Protein AF-A0A2V7TUC9-F1 (afdb_monomer)

Mean predicted aligned error: 7.49 Å

Nearest PDB structures (foldseek):
  4bxo-assembly1_A  TM=5.729E-01  e=1.330E+00  Homo sapiens
  6bzg-assembly1_B  TM=6.698E-01  e=8.909E+00  Saccharomyces cerevisiae
  8cp3-assembly1_A  TM=4.398E-01  e=5.174E+00  Methanococcus maripaludis S2
  6bzf-assembly2_D  TM=4.273E-01  e=3.684E+00  Saccharomyces cerevisiae

Foldseek 3Di:
DEKEFEPVPVVCQVVCCVPCVVVVPYHYYYDPCVPVCDDDDDQPDPVSVVVVVLVVVQVVCCVPVRMGDDDDPD

pLDDT: mean 79.48, std 12.55, range [48.03, 93.44]

Sequence (74 aa):
MLCIISAYRPDLVPRATRVFGAIANVQVIVDRRVGERRRPERAESEESRVRERRRYQADEQLRTQGFALVPRGA

Radius of gyration: 13.33 Å; Cα contacts (8 Å, |Δi|>4): 89; chains: 1; bounding box: 34×19×34 Å

Secondary structure (DSSP, 8-state):
-EEEEETT-TTHHHHHHHHHHTSTT-EEEEE--TT--PPPPPP-SHHHHHHHHHHHHHHHHHHHTSEEEE-S--

Solvent-accessible surface area (backbone atoms only — not comparable to full-atom values): 4348 Å² total; per-residue (Å²): 67,35,35,38,29,23,66,91,35,63,82,49,51,67,58,47,44,61,64,36,51,73,42,91,58,37,50,73,46,71,47,78,66,79,88,70,74,71,76,78,75,79,60,89,46,74,70,42,44,54,51,50,51,54,49,52,52,40,54,50,31,28,71,77,73,30,34,30,81,42,75,75,88,124

Structure (mmCIF, N/CA/C/O backbone):
data_AF-A0A2V7TUC9-F1
#
_entry.id   AF-A0A2V7TUC9-F1
#
loop_
_atom_site.group_PDB
_at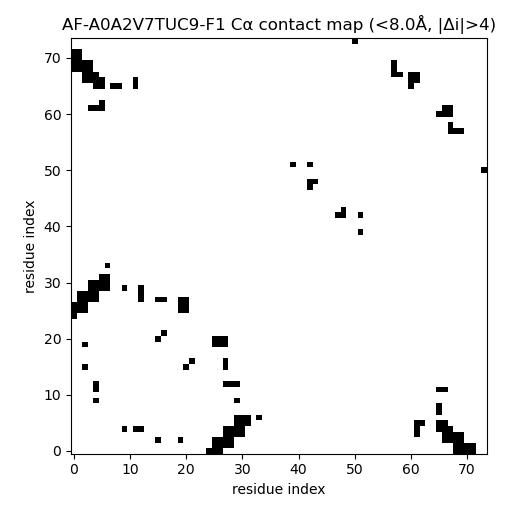om_site.id
_atom_site.type_symbol
_atom_site.label_atom_id
_atom_site.label_alt_id
_atom_site.label_comp_id
_atom_site.label_asym_id
_atom_site.label_entity_id
_atom_site.label_seq_id
_atom_site.pdbx_PDB_ins_code
_atom_site.Cartn_x
_atom_site.Cartn_y
_atom_site.Cartn_z
_atom_site.occupancy
_atom_site.B_iso_or_equiv
_atom_site.auth_seq_id
_atom_site.auth_comp_id
_atom_site.auth_asym_id
_atom_site.auth_atom_id
_atom_site.pdbx_PDB_model_num
ATOM 1 N N . MET A 1 1 ? -6.232 3.383 -8.192 1.00 86.88 1 MET A N 1
ATOM 2 C CA . MET A 1 1 ? -6.009 2.457 -7.057 1.00 86.88 1 MET A CA 1
ATOM 3 C C . MET A 1 1 ? -4.657 2.768 -6.419 1.00 86.88 1 MET A C 1
ATOM 5 O O . MET A 1 1 ? -3.824 3.394 -7.072 1.00 86.88 1 MET A O 1
ATOM 9 N N . LEU A 1 2 ? -4.456 2.417 -5.153 1.00 89.25 2 LEU A N 1
ATOM 10 C CA . LEU A 1 2 ? -3.221 2.654 -4.409 1.00 89.25 2 LEU A CA 1
ATOM 11 C C . LEU A 1 2 ? -2.740 1.335 -3.804 1.00 89.25 2 LEU A C 1
ATOM 13 O O . LEU A 1 2 ? -3.502 0.667 -3.113 1.00 89.25 2 LEU A O 1
ATOM 17 N N . CYS A 1 3 ? -1.494 0.969 -4.069 1.00 91.75 3 CYS A N 1
ATOM 18 C CA . CYS A 1 3 ? -0.803 -0.124 -3.408 1.00 91.75 3 CYS A CA 1
ATOM 19 C C . CYS A 1 3 ? 0.113 0.469 -2.340 1.00 91.75 3 CYS A C 1
ATOM 21 O O .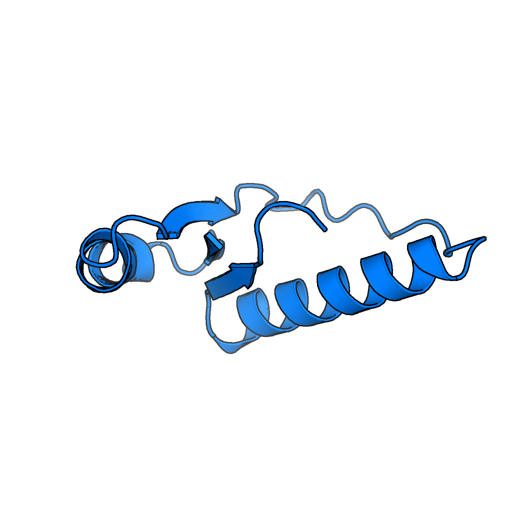 CYS A 1 3 ? 1.031 1.227 -2.651 1.00 91.75 3 CYS A O 1
ATOM 23 N N . ILE A 1 4 ? -0.175 0.165 -1.081 1.00 92.00 4 ILE A N 1
ATOM 24 C CA . ILE A 1 4 ? 0.593 0.623 0.070 1.00 92.00 4 ILE A CA 1
ATOM 25 C C . ILE A 1 4 ? 1.493 -0.529 0.503 1.00 92.00 4 ILE A C 1
ATOM 27 O O . ILE A 1 4 ? 0.993 -1.607 0.796 1.00 92.00 4 ILE A O 1
ATOM 31 N N . ILE A 1 5 ? 2.802 -0.311 0.557 1.00 93.44 5 ILE A N 1
ATOM 32 C CA . ILE A 1 5 ? 3.794 -1.284 1.020 1.00 93.44 5 ILE A CA 1
ATOM 33 C C . ILE A 1 5 ? 4.166 -0.972 2.464 1.00 93.44 5 ILE A C 1
ATOM 35 O O . ILE A 1 5 ? 4.435 0.176 2.802 1.00 93.44 5 ILE A O 1
ATOM 39 N N . SER A 1 6 ? 4.215 -1.985 3.320 1.00 90.62 6 SER A N 1
ATOM 40 C CA . SER A 1 6 ? 4.668 -1.847 4.702 1.00 90.62 6 SER A CA 1
ATOM 41 C C . SER A 1 6 ? 6.122 -1.372 4.755 1.00 90.62 6 SER A C 1
ATOM 43 O O . SER A 1 6 ? 6.989 -1.959 4.108 1.00 90.62 6 SER A O 1
ATOM 45 N N . ALA A 1 7 ? 6.427 -0.368 5.585 1.00 89.25 7 ALA A N 1
ATOM 46 C CA . ALA A 1 7 ? 7.814 0.041 5.841 1.00 89.25 7 ALA A CA 1
ATOM 47 C C . ALA A 1 7 ? 8.682 -1.074 6.449 1.00 89.25 7 ALA A C 1
ATOM 49 O O . ALA A 1 7 ? 9.902 -1.010 6.339 1.00 89.25 7 ALA A O 1
ATOM 50 N N . TYR A 1 8 ? 8.077 -2.105 7.050 1.00 87.25 8 TYR A N 1
ATOM 51 C CA . TYR A 1 8 ? 8.798 -3.277 7.560 1.00 87.25 8 TYR A 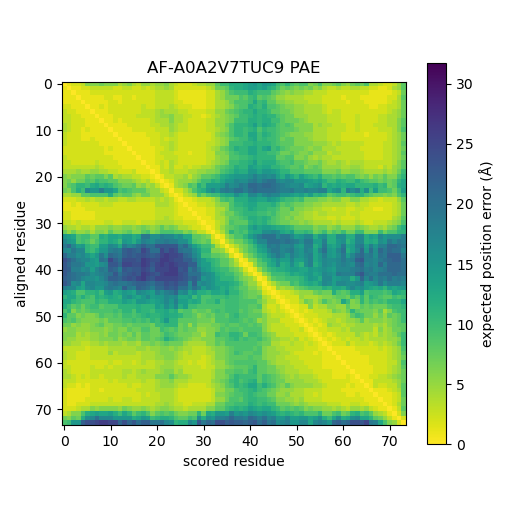CA 1
ATOM 52 C C . TYR A 1 8 ? 9.148 -4.297 6.468 1.00 87.25 8 TYR A C 1
ATOM 54 O O . TYR A 1 8 ? 9.884 -5.244 6.731 1.00 87.25 8 TYR A O 1
ATOM 62 N N . ARG A 1 9 ? 8.613 -4.129 5.251 1.00 89.75 9 ARG A N 1
ATOM 63 C CA . ARG A 1 9 ? 8.872 -4.986 4.085 1.00 89.75 9 ARG A CA 1
ATOM 64 C C . ARG A 1 9 ? 9.241 -4.154 2.847 1.00 89.75 9 ARG A C 1
ATOM 66 O O . ARG A 1 9 ? 8.570 -4.243 1.814 1.00 89.75 9 ARG A O 1
ATOM 73 N N . PRO A 1 10 ? 10.303 -3.323 2.923 1.00 89.06 10 PRO A N 1
ATOM 74 C CA . PRO A 1 10 ? 10.718 -2.478 1.803 1.00 89.06 10 PRO A CA 1
ATOM 75 C C . PRO A 1 10 ? 11.192 -3.303 0.594 1.00 89.06 10 PRO A C 1
ATOM 77 O O . PRO A 1 10 ? 11.155 -2.820 -0.536 1.00 89.06 10 PRO A O 1
ATOM 80 N N . ASP A 1 11 ? 11.562 -4.569 0.813 1.00 92.69 11 ASP A N 1
ATOM 81 C CA . ASP A 1 11 ? 11.903 -5.555 -0.215 1.00 92.69 11 ASP A CA 1
ATOM 82 C C . ASP A 1 11 ? 10.780 -5.786 -1.239 1.00 92.69 11 ASP A C 1
ATOM 84 O O . ASP A 1 11 ? 11.043 -6.188 -2.372 1.00 92.69 11 ASP A O 1
ATOM 88 N N . LEU A 1 12 ? 9.526 -5.494 -0.883 1.00 92.88 12 LEU A N 1
ATOM 89 C CA . LEU A 1 12 ? 8.381 -5.678 -1.773 1.00 92.88 12 LEU A CA 1
ATOM 90 C C . LEU A 1 12 ? 8.220 -4.550 -2.800 1.00 92.88 12 LEU A C 1
ATOM 92 O O . LEU A 1 12 ? 7.538 -4.749 -3.807 1.00 92.88 12 LEU A O 1
ATOM 96 N N . VAL A 1 13 ? 8.853 -3.388 -2.600 1.00 91.88 13 VAL A N 1
ATOM 97 C CA . VAL A 1 13 ? 8.679 -2.205 -3.463 1.00 91.88 13 VAL A CA 1
ATOM 98 C C . VAL A 1 13 ? 9.068 -2.466 -4.924 1.00 91.88 13 VAL A C 1
ATOM 100 O O . VAL A 1 13 ? 8.257 -2.149 -5.800 1.00 91.88 13 VAL A O 1
ATOM 103 N N . PRO A 1 14 ? 10.230 -3.071 -5.247 1.00 93.12 14 PRO A N 1
ATOM 104 C CA . PRO A 1 14 ? 10.607 -3.320 -6.639 1.00 93.12 14 PRO A CA 1
ATOM 105 C C . PRO A 1 14 ? 9.636 -4.280 -7.334 1.00 93.12 14 PRO A C 1
ATOM 107 O O . PRO A 1 14 ? 9.218 -4.044 -8.469 1.00 93.12 14 PRO A O 1
ATOM 110 N N . ARG A 1 15 ? 9.214 -5.339 -6.628 1.00 91.56 15 ARG A N 1
ATOM 111 C CA . ARG A 1 15 ? 8.250 -6.317 -7.148 1.00 91.56 15 ARG A CA 1
ATOM 112 C C . ARG A 1 15 ? 6.880 -5.682 -7.372 1.00 91.56 15 ARG A C 1
ATOM 114 O O . ARG A 1 15 ? 6.295 -5.873 -8.434 1.00 91.56 15 ARG A O 1
ATOM 121 N N . ALA A 1 16 ? 6.390 -4.908 -6.407 1.00 90.25 16 ALA A N 1
ATOM 122 C CA . ALA A 1 16 ? 5.117 -4.208 -6.509 1.00 90.25 16 ALA A CA 1
ATOM 123 C C . ALA A 1 16 ? 5.131 -3.178 -7.643 1.00 90.25 16 ALA A C 1
ATOM 125 O O . ALA A 1 16 ? 4.191 -3.125 -8.426 1.00 90.25 16 ALA A O 1
ATOM 126 N N . THR A 1 17 ? 6.216 -2.419 -7.791 1.00 90.06 17 THR A N 1
ATOM 127 C CA . THR A 1 17 ? 6.372 -1.444 -8.880 1.00 90.06 17 THR A CA 1
ATOM 128 C C . THR A 1 17 ? 6.366 -2.131 -10.242 1.00 90.06 17 THR A C 1
ATOM 130 O O . THR A 1 17 ? 5.691 -1.667 -11.153 1.00 90.06 17 THR A O 1
ATOM 133 N N . ARG A 1 18 ? 7.041 -3.278 -10.382 1.00 89.75 18 ARG A N 1
ATOM 134 C CA . ARG A 1 18 ? 7.044 -4.050 -11.632 1.00 89.75 18 ARG A CA 1
ATOM 135 C C . ARG A 1 18 ? 5.664 -4.610 -11.984 1.00 89.75 18 ARG A C 1
ATOM 137 O O . ARG A 1 18 ? 5.250 -4.521 -13.133 1.00 89.75 18 ARG A O 1
ATOM 144 N N . VAL A 1 19 ? 4.974 -5.210 -11.014 1.00 88.25 19 VAL A N 1
ATOM 145 C CA . VAL A 1 19 ? 3.682 -5.883 -11.241 1.00 88.25 19 VAL A CA 1
ATOM 146 C C . VAL A 1 19 ? 2.551 -4.872 -11.408 1.00 88.25 19 VAL A C 1
ATOM 148 O O . VAL A 1 19 ? 1.757 -4.977 -12.336 1.00 88.25 19 VAL A O 1
ATOM 151 N N . PHE A 1 20 ? 2.478 -3.885 -10.517 1.00 84.69 20 PHE A N 1
ATOM 152 C CA . PHE A 1 20 ? 1.375 -2.933 -10.476 1.00 84.69 20 PHE A CA 1
ATOM 153 C C . PHE A 1 20 ? 1.635 -1.677 -11.297 1.00 84.69 20 PHE A C 1
ATOM 155 O O . PHE A 1 20 ? 0.678 -1.111 -11.804 1.00 84.69 20 PHE A O 1
ATOM 162 N N . GLY A 1 21 ? 2.889 -1.265 -11.496 1.00 72.75 21 GLY A N 1
ATOM 163 C CA . GLY A 1 21 ? 3.212 -0.139 -12.378 1.00 72.75 21 GLY A CA 1
ATOM 164 C C . GLY A 1 21 ? 2.899 -0.420 -13.850 1.00 72.75 21 GLY A C 1
ATOM 165 O O . GLY A 1 21 ? 2.598 0.507 -14.593 1.00 72.75 21 GLY A O 1
ATOM 166 N N . ALA A 1 22 ? 2.889 -1.695 -14.262 1.00 76.94 22 ALA A N 1
ATOM 167 C CA . ALA A 1 22 ? 2.416 -2.110 -15.585 1.00 76.94 22 ALA A CA 1
ATOM 168 C C . ALA A 1 22 ? 0.896 -1.917 -15.762 1.00 76.94 22 ALA A C 1
ATOM 170 O O . ALA A 1 22 ? 0.403 -1.792 -16.881 1.00 76.94 22 ALA A O 1
ATOM 171 N N . ILE A 1 23 ? 0.146 -1.865 -14.659 1.00 78.62 23 ILE A N 1
ATOM 172 C CA . ILE A 1 23 ? -1.272 -1.524 -14.648 1.00 78.62 23 ILE A CA 1
ATOM 173 C C . ILE A 1 23 ? -1.331 -0.009 -14.456 1.00 78.62 23 ILE A C 1
ATOM 175 O O . ILE A 1 23 ? -1.183 0.470 -13.335 1.00 78.62 23 ILE A O 1
ATOM 179 N N . ALA A 1 24 ? -1.561 0.747 -15.534 1.00 65.06 24 ALA A N 1
ATOM 180 C CA . ALA A 1 24 ? -1.428 2.215 -15.610 1.00 65.06 24 ALA A CA 1
ATOM 181 C C . ALA A 1 24 ? -2.140 3.046 -14.507 1.00 65.06 24 ALA A C 1
ATOM 183 O O . ALA A 1 24 ? -1.947 4.253 -14.414 1.00 65.06 24 ALA A O 1
ATOM 184 N N . ASN A 1 25 ? -2.937 2.419 -13.639 1.00 77.25 25 ASN A N 1
ATOM 185 C CA . ASN A 1 25 ? -3.805 3.054 -12.654 1.00 77.25 25 ASN A CA 1
ATOM 186 C C . ASN A 1 25 ? -3.514 2.666 -11.189 1.00 77.25 25 ASN A C 1
ATOM 188 O O . ASN A 1 25 ? -4.299 3.025 -10.294 1.00 77.25 25 ASN A O 1
ATOM 192 N N . VAL A 1 26 ? -2.429 1.929 -10.909 1.00 87.00 26 VAL A N 1
ATOM 193 C CA . VAL A 1 26 ? -2.033 1.566 -9.537 1.00 87.00 26 VAL A CA 1
ATOM 194 C C . VAL A 1 26 ? -0.764 2.313 -9.135 1.00 87.00 26 VAL A C 1
ATOM 196 O O . VAL A 1 26 ? 0.339 1.985 -9.557 1.00 87.00 26 VAL A O 1
ATOM 199 N N . GLN A 1 27 ? -0.911 3.309 -8.262 1.00 89.56 27 GLN A N 1
ATOM 200 C CA . GLN A 1 27 ? 0.248 3.968 -7.660 1.00 89.56 27 GLN A CA 1
ATOM 201 C C . GLN A 1 27 ? 0.791 3.098 -6.525 1.00 89.56 27 GLN A C 1
ATOM 203 O O . GLN A 1 27 ? 0.018 2.657 -5.678 1.00 89.56 27 GLN A O 1
ATOM 208 N N . VAL A 1 28 ? 2.104 2.881 -6.484 1.00 90.25 28 VAL A N 1
ATOM 209 C CA . VAL A 1 28 ? 2.779 2.159 -5.396 1.00 90.25 28 VAL A CA 1
ATOM 210 C C . VAL A 1 28 ? 3.432 3.172 -4.460 1.00 90.25 28 VAL A C 1
ATOM 212 O O . VAL A 1 28 ? 4.181 4.036 -4.912 1.00 90.25 28 VAL A O 1
ATOM 215 N N . ILE A 1 29 ? 3.142 3.087 -3.162 1.00 90.94 29 ILE A N 1
ATOM 216 C CA . ILE A 1 29 ? 3.735 3.936 -2.121 1.00 90.94 29 ILE A CA 1
ATOM 217 C C . ILE A 1 29 ? 4.181 3.091 -0.930 1.00 90.94 29 ILE A C 1
ATOM 219 O O . ILE A 1 29 ? 3.676 1.993 -0.724 1.00 90.94 29 ILE A O 1
ATOM 223 N N . VAL A 1 30 ? 5.090 3.618 -0.114 1.00 90.94 30 VAL A N 1
ATOM 224 C CA . VAL A 1 30 ? 5.493 2.994 1.155 1.00 90.94 30 VAL A CA 1
ATOM 225 C C . VAL A 1 30 ? 4.765 3.677 2.309 1.00 90.94 30 VAL A C 1
ATOM 227 O O . VAL A 1 30 ? 4.732 4.907 2.383 1.00 90.94 30 VAL A O 1
ATOM 230 N N . ASP A 1 31 ? 4.202 2.884 3.217 1.00 87.88 31 ASP A N 1
ATOM 231 C CA . ASP A 1 31 ? 3.624 3.352 4.470 1.00 87.88 31 ASP A CA 1
ATOM 232 C C . ASP A 1 31 ? 4.725 3.873 5.393 1.00 87.88 31 ASP A C 1
ATOM 234 O O . ASP A 1 31 ? 5.465 3.101 5.995 1.00 87.88 31 ASP A O 1
ATOM 238 N N . ARG A 1 32 ? 4.831 5.196 5.522 1.00 81.00 32 ARG A N 1
ATOM 239 C CA . ARG A 1 32 ? 5.806 5.850 6.407 1.00 81.00 32 ARG A CA 1
ATOM 240 C C . ARG A 1 32 ? 5.286 6.081 7.829 1.00 81.00 32 ARG A C 1
ATOM 242 O O . ARG A 1 32 ? 5.986 6.696 8.623 1.00 81.00 32 ARG A O 1
ATOM 249 N N . ARG A 1 33 ? 4.087 5.602 8.186 1.00 73.19 33 ARG A N 1
ATOM 250 C CA . ARG A 1 33 ? 3.440 5.857 9.492 1.00 73.19 33 ARG A CA 1
ATOM 251 C C . ARG A 1 33 ? 3.999 5.004 10.640 1.00 73.19 33 ARG A C 1
ATOM 253 O O . ARG A 1 33 ? 3.259 4.605 11.542 1.00 73.19 33 ARG A O 1
ATOM 260 N N . VAL A 1 34 ? 5.295 4.701 10.616 1.00 62.72 34 VAL A N 1
ATOM 261 C CA . VAL A 1 34 ? 5.979 3.876 11.620 1.00 62.72 34 VAL A CA 1
ATOM 262 C C . VAL A 1 34 ? 5.821 4.533 13.000 1.00 62.72 34 VAL A C 1
ATOM 264 O O . VAL A 1 34 ? 6.371 5.596 13.249 1.00 62.72 34 VAL A O 1
ATOM 267 N N . GLY A 1 35 ? 5.018 3.932 13.885 1.00 59.12 35 GLY A N 1
ATOM 268 C CA . GLY A 1 35 ? 4.799 4.403 15.263 1.00 59.12 35 GLY A CA 1
ATOM 269 C C . GLY A 1 35 ? 3.660 5.414 15.485 1.00 59.12 35 GLY A C 1
ATOM 270 O O . GLY A 1 35 ? 3.162 5.512 16.600 1.00 59.12 35 GLY A O 1
ATOM 271 N N . GLU A 1 36 ? 3.142 6.087 14.452 1.00 57.78 36 GLU A N 1
ATOM 272 C CA . GLU A 1 36 ? 2.079 7.109 14.576 1.00 57.78 36 GLU A CA 1
ATOM 273 C C . GLU A 1 36 ? 0.648 6.549 14.485 1.00 57.78 36 GLU A C 1
ATOM 275 O O . GLU A 1 36 ? -0.298 7.234 14.084 1.00 57.78 36 GLU A O 1
ATOM 280 N N . ARG A 1 37 ? 0.440 5.286 14.877 1.00 58.66 37 ARG A N 1
ATOM 281 C CA . ARG A 1 37 ? -0.904 4.691 14.946 1.00 58.66 37 ARG A CA 1
ATOM 282 C C . ARG A 1 37 ? -1.659 5.239 16.157 1.00 58.66 37 ARG A C 1
ATOM 284 O O . ARG A 1 37 ? -1.971 4.509 17.094 1.00 58.66 37 ARG A O 1
ATOM 291 N N . ARG A 1 38 ? -1.968 6.537 16.131 1.00 55.66 38 ARG A N 1
ATOM 292 C CA . ARG A 1 38 ? -2.968 7.139 17.008 1.00 55.66 38 ARG A CA 1
ATOM 293 C C . ARG A 1 38 ? -4.256 6.332 16.848 1.00 55.66 38 ARG A C 1
ATOM 295 O O . ARG A 1 38 ? -4.715 6.096 15.720 1.00 55.66 38 ARG A O 1
ATOM 302 N N . ARG A 1 39 ? -4.742 5.823 17.987 1.00 52.59 39 ARG A N 1
ATOM 303 C CA . ARG A 1 39 ? -5.981 5.045 18.106 1.00 52.59 39 ARG A CA 1
ATOM 304 C C . ARG A 1 39 ? -7.087 5.775 17.341 1.00 52.59 39 ARG A C 1
ATOM 306 O O . ARG A 1 39 ? -7.193 6.989 17.506 1.00 52.59 39 ARG A O 1
ATOM 313 N N . PRO A 1 40 ? -7.871 5.084 16.499 1.00 54.12 40 PRO A N 1
ATOM 314 C CA . PRO A 1 40 ? -9.042 5.710 15.912 1.00 54.12 40 PRO A CA 1
ATOM 315 C C . PRO A 1 40 ? -9.970 6.148 17.052 1.00 54.12 40 PRO A C 1
ATOM 317 O O . PRO A 1 40 ? -10.302 5.351 17.931 1.00 54.12 40 PRO A O 1
ATOM 320 N N . GLU A 1 41 ? -10.323 7.432 17.072 1.00 55.03 41 GLU A N 1
ATOM 321 C CA . GLU A 1 41 ? -11.472 7.913 17.834 1.00 55.03 41 GLU A CA 1
ATOM 322 C C . GLU A 1 41 ? -12.701 7.142 17.339 1.00 55.03 41 GLU A C 1
ATOM 324 O O . GLU A 1 41 ? -12.845 6.901 16.137 1.00 55.03 41 GLU A O 1
ATOM 329 N N . ARG A 1 42 ? -13.524 6.655 18.275 1.00 54.56 42 ARG A N 1
ATOM 330 C CA . ARG A 1 42 ? -14.681 5.802 17.970 1.00 54.56 42 ARG A CA 1
ATOM 331 C C . ARG A 1 42 ? -15.559 6.473 16.913 1.00 54.56 42 ARG A C 1
ATOM 333 O O . ARG A 1 42 ? -15.945 7.622 17.077 1.00 54.56 42 ARG A O 1
ATOM 340 N N . ALA A 1 43 ? -15.900 5.733 15.861 1.00 58.84 43 ALA A N 1
ATOM 341 C CA . ALA A 1 43 ? -16.759 6.214 14.787 1.00 58.84 43 ALA A CA 1
ATOM 342 C C . ALA A 1 43 ? -18.161 6.617 15.292 1.00 58.84 43 ALA A C 1
ATOM 344 O O . ALA A 1 43 ? -18.921 5.769 15.767 1.00 58.84 43 ALA A O 1
ATOM 345 N N . GLU A 1 44 ? -18.519 7.893 15.126 1.00 62.44 44 GLU A N 1
ATOM 346 C CA . GLU A 1 44 ? -19.820 8.454 15.533 1.00 62.44 44 GLU A 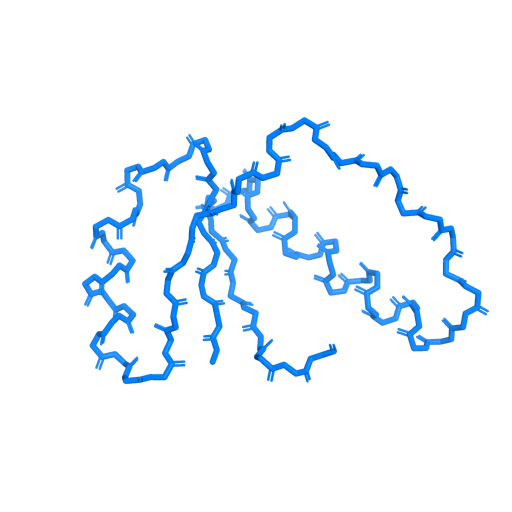CA 1
ATOM 347 C C . GLU A 1 44 ? -20.924 8.274 14.468 1.00 62.44 44 GLU A C 1
ATOM 349 O O . GLU A 1 44 ? -22.105 8.269 14.804 1.00 62.44 44 GLU A O 1
ATOM 354 N N . SER A 1 45 ? -20.565 8.042 13.195 1.00 70.81 45 SER A N 1
ATOM 355 C CA . SER A 1 45 ? -21.507 7.858 12.072 1.00 70.81 45 SER A CA 1
ATOM 356 C C . SER A 1 45 ? -21.327 6.526 11.324 1.00 70.81 45 SER A C 1
ATOM 358 O O . SER A 1 45 ? -20.274 5.890 11.401 1.00 70.81 45 SER A O 1
ATOM 360 N N . GLU A 1 46 ? -22.337 6.088 10.561 1.00 70.31 46 GLU A N 1
ATOM 361 C CA . GLU A 1 46 ? -22.248 4.869 9.732 1.00 70.31 46 GLU A CA 1
ATOM 362 C C . GLU A 1 46 ? -21.135 4.948 8.679 1.00 70.31 46 GLU A C 1
ATOM 364 O O . GLU A 1 46 ? -20.378 3.993 8.500 1.00 70.31 46 GLU A O 1
ATOM 369 N N . GLU A 1 47 ? -20.967 6.108 8.047 1.00 70.56 47 GLU A N 1
ATOM 370 C CA . GLU A 1 47 ? -19.881 6.361 7.097 1.00 70.56 47 GLU A CA 1
ATOM 371 C C . GLU A 1 47 ? -18.506 6.266 7.783 1.00 70.56 47 GLU A C 1
ATOM 373 O O . GLU A 1 47 ? -17.576 5.634 7.269 1.00 70.56 47 GLU A O 1
ATOM 378 N N . SER A 1 48 ? -18.407 6.771 9.018 1.00 69.81 48 SER A N 1
ATOM 379 C CA . SER A 1 48 ? -17.209 6.635 9.853 1.00 69.81 48 SER A CA 1
ATOM 380 C C . SER A 1 48 ? -16.909 5.171 10.191 1.00 69.81 48 SER A C 1
ATOM 382 O O . SER A 1 48 ? -15.748 4.762 10.155 1.00 69.81 48 SER A O 1
ATOM 384 N N . ARG A 1 49 ? -17.937 4.345 10.440 1.00 72.44 49 ARG A N 1
ATOM 385 C CA . ARG A 1 49 ? -17.776 2.901 10.699 1.00 72.44 49 ARG A CA 1
ATOM 386 C C . ARG A 1 49 ? -17.285 2.148 9.466 1.00 72.44 49 ARG A C 1
ATOM 388 O O . ARG A 1 49 ? -16.430 1.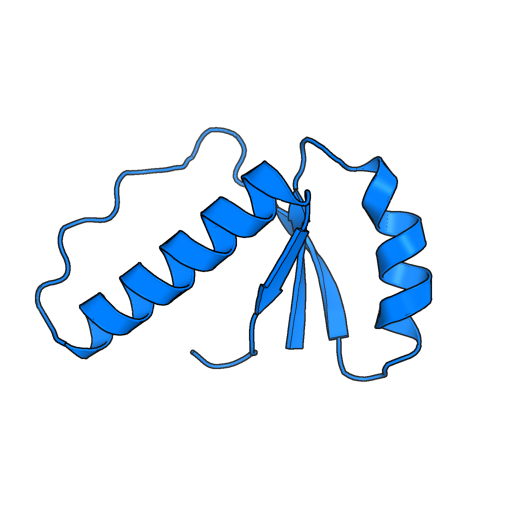271 9.586 1.00 72.44 49 ARG A O 1
ATOM 395 N N . VAL A 1 50 ? -17.798 2.468 8.276 1.00 75.56 50 VAL A N 1
ATOM 396 C CA . VAL A 1 50 ? -17.331 1.858 7.016 1.00 75.56 50 VAL A CA 1
ATOM 397 C C . VAL A 1 50 ? -15.866 2.216 6.768 1.00 75.56 50 VAL A C 1
ATOM 399 O O . VAL A 1 50 ? -15.059 1.345 6.432 1.00 75.56 50 VAL A O 1
ATOM 402 N N . ARG A 1 51 ? -15.497 3.480 6.992 1.00 75.00 51 ARG A N 1
ATOM 403 C CA . ARG A 1 51 ? -14.119 3.959 6.859 1.00 75.00 51 ARG A CA 1
ATOM 404 C C . ARG A 1 51 ? -13.174 3.293 7.861 1.00 75.00 51 ARG A C 1
ATOM 406 O O . ARG A 1 51 ? -12.078 2.880 7.482 1.00 75.00 51 ARG A O 1
ATOM 413 N N . GLU A 1 52 ? -13.606 3.132 9.110 1.00 75.25 52 GLU A N 1
ATOM 414 C CA . GLU A 1 52 ? -12.853 2.429 10.153 1.00 75.25 52 GLU A CA 1
ATOM 415 C C . GLU A 1 52 ? -12.625 0.954 9.792 1.00 75.25 52 GLU A C 1
ATOM 417 O O . GLU A 1 52 ? -11.492 0.477 9.857 1.00 75.25 52 GLU A O 1
ATOM 422 N N . ARG A 1 53 ? -13.659 0.249 9.311 1.00 75.75 53 ARG A N 1
ATOM 423 C CA . ARG A 1 53 ? -13.538 -1.147 8.853 1.00 75.75 53 ARG A CA 1
ATOM 424 C C . ARG A 1 53 ? -12.558 -1.295 7.691 1.00 75.75 53 ARG A C 1
ATOM 426 O O . ARG A 1 53 ? -11.704 -2.179 7.729 1.00 75.75 53 ARG A O 1
ATOM 433 N N . ARG A 1 54 ? -12.636 -0.418 6.682 1.00 77.94 54 ARG A N 1
ATOM 434 C CA . ARG A 1 54 ? -11.697 -0.413 5.542 1.00 77.94 54 ARG A CA 1
ATOM 435 C C . ARG A 1 54 ? -10.258 -0.185 6.002 1.00 77.94 54 ARG A C 1
ATOM 437 O O . ARG A 1 54 ? -9.348 -0.865 5.536 1.00 77.94 54 ARG A O 1
ATOM 444 N N . ARG A 1 55 ? -10.052 0.744 6.940 1.00 79.31 55 ARG A N 1
ATOM 445 C CA . ARG A 1 55 ? -8.736 0.999 7.538 1.00 79.31 55 ARG A CA 1
ATOM 446 C C . ARG A 1 55 ? -8.214 -0.227 8.287 1.00 79.31 55 ARG A C 1
ATOM 448 O O . ARG A 1 55 ? -7.060 -0.589 8.089 1.00 79.31 55 ARG A O 1
ATOM 455 N N . TYR A 1 56 ? -9.051 -0.878 9.095 1.00 78.94 56 TYR A N 1
ATOM 456 C CA . TYR A 1 56 ? -8.661 -2.079 9.836 1.00 78.94 56 TYR A CA 1
ATOM 457 C C . TYR A 1 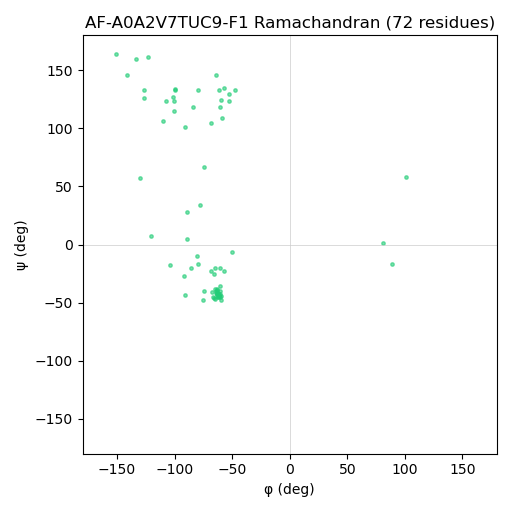56 ? -8.217 -3.208 8.897 1.00 78.94 56 TYR A C 1
ATOM 459 O O . TYR A 1 56 ? -7.165 -3.806 9.110 1.00 78.94 56 TYR A O 1
ATOM 467 N N . GLN A 1 57 ? -8.962 -3.441 7.813 1.00 82.94 57 GLN A N 1
ATOM 468 C CA . GLN A 1 57 ? -8.598 -4.433 6.799 1.00 82.94 57 GLN A CA 1
ATOM 469 C C . GLN A 1 57 ? -7.258 -4.113 6.123 1.00 82.94 57 GLN A C 1
ATOM 471 O O . GLN A 1 57 ? -6.429 -5.004 5.950 1.00 82.94 57 GLN A O 1
ATOM 476 N N . ALA A 1 58 ? -7.009 -2.848 5.771 1.00 85.19 58 ALA A N 1
ATOM 477 C CA . ALA A 1 58 ? -5.726 -2.443 5.198 1.00 85.19 58 ALA A CA 1
ATOM 478 C C . ALA A 1 58 ? -4.566 -2.628 6.195 1.00 85.19 58 ALA A C 1
ATOM 480 O O . ALA A 1 58 ? -3.498 -3.108 5.817 1.00 85.19 58 ALA A O 1
ATOM 481 N N . ASP A 1 59 ? -4.776 -2.305 7.473 1.00 84.38 59 ASP A N 1
ATOM 482 C CA . ASP A 1 59 ? -3.773 -2.491 8.526 1.00 84.38 59 ASP A CA 1
ATOM 483 C C . ASP A 1 59 ? -3.451 -3.978 8.761 1.00 84.38 59 ASP A C 1
ATOM 485 O O . ASP A 1 59 ? -2.292 -4.333 9.000 1.00 84.38 59 ASP A O 1
ATOM 489 N N . GLU A 1 60 ? -4.456 -4.852 8.688 1.00 84.00 60 GLU A N 1
ATOM 490 C CA . GLU A 1 60 ? -4.290 -6.3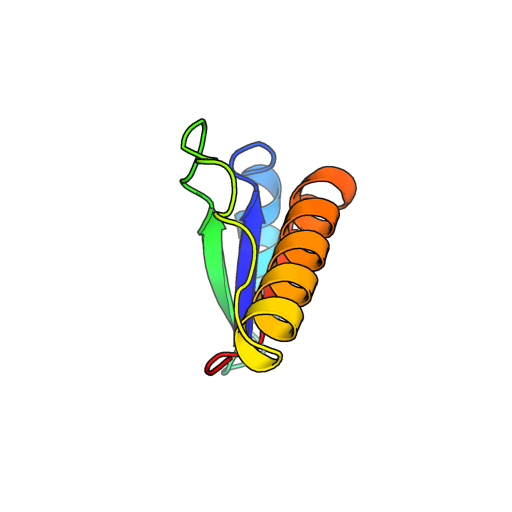03 8.775 1.00 84.00 60 GLU A CA 1
ATOM 491 C C . GLU A 1 60 ? -3.512 -6.855 7.573 1.00 84.00 60 GLU A C 1
ATOM 493 O O . GLU A 1 60 ? -2.558 -7.615 7.755 1.00 84.00 60 GLU A O 1
ATOM 498 N N . GLN A 1 61 ? -3.836 -6.418 6.354 1.00 88.81 61 GLN A N 1
ATOM 499 C CA . GLN A 1 61 ? -3.098 -6.786 5.140 1.00 88.81 61 GLN A CA 1
ATOM 500 C C . GLN A 1 61 ? -1.635 -6.324 5.198 1.00 88.81 61 GLN A C 1
ATOM 502 O O . GLN A 1 61 ? -0.723 -7.109 4.941 1.00 88.81 61 GLN A O 1
ATOM 507 N N . LEU A 1 62 ? -1.376 -5.088 5.637 1.00 87.94 62 LEU A N 1
ATOM 508 C CA . LEU A 1 62 ? -0.012 -4.579 5.815 1.00 87.94 62 LEU A CA 1
ATOM 509 C C . LEU A 1 62 ? 0.795 -5.397 6.830 1.00 87.94 62 LEU A C 1
ATOM 511 O O . LEU A 1 62 ? 1.999 -5.576 6.646 1.00 87.94 62 LEU A O 1
ATOM 515 N N . ARG A 1 63 ? 0.152 -5.893 7.896 1.00 85.00 63 ARG A N 1
ATOM 516 C CA . ARG A 1 63 ? 0.794 -6.736 8.918 1.00 85.00 63 ARG A CA 1
ATOM 517 C C . ARG A 1 63 ? 1.062 -8.159 8.436 1.00 85.00 63 ARG A C 1
ATOM 519 O O . ARG A 1 63 ? 2.104 -8.709 8.766 1.00 85.00 63 ARG A O 1
ATOM 526 N N . THR A 1 64 ? 0.131 -8.749 7.694 1.00 87.94 64 THR A N 1
ATOM 527 C CA . THR A 1 64 ? 0.177 -10.171 7.310 1.00 87.94 64 THR A CA 1
ATOM 528 C C . THR A 1 64 ? 0.884 -10.400 5.976 1.00 87.94 64 THR A C 1
ATOM 530 O O . THR A 1 64 ? 1.701 -11.308 5.857 1.00 87.94 64 THR A O 1
ATOM 533 N N . GLN A 1 65 ? 0.605 -9.562 4.978 1.00 89.94 65 GLN A N 1
ATOM 534 C CA . GLN A 1 65 ? 1.095 -9.699 3.602 1.00 89.94 65 GLN A CA 1
ATOM 535 C C . GLN A 1 65 ? 2.235 -8.725 3.281 1.00 89.94 65 GLN A C 1
ATOM 537 O O 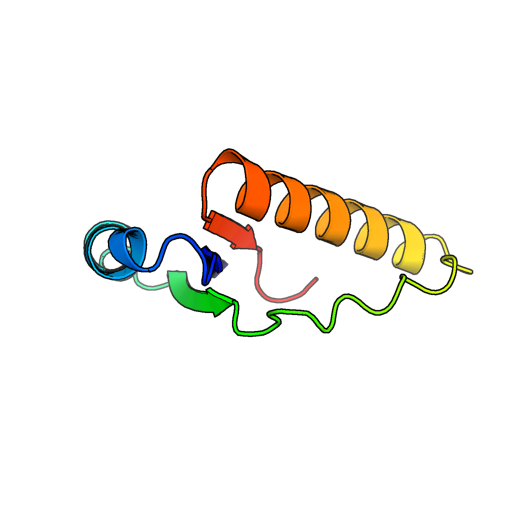. GLN A 1 65 ? 2.955 -8.911 2.302 1.00 89.94 65 GLN A O 1
ATOM 542 N N . GLY A 1 66 ? 2.408 -7.673 4.086 1.00 91.25 66 GLY A N 1
ATOM 543 C CA . GLY A 1 66 ? 3.401 -6.626 3.842 1.00 91.25 66 GLY A CA 1
ATOM 544 C C . GLY A 1 66 ? 2.958 -5.563 2.833 1.00 91.25 66 GLY A C 1
ATOM 545 O O . GLY A 1 66 ? 3.724 -4.641 2.566 1.00 91.25 66 GLY A O 1
ATOM 546 N N . PHE A 1 67 ? 1.738 -5.644 2.295 1.00 92.00 67 PHE A N 1
ATOM 547 C CA . PHE A 1 67 ? 1.137 -4.620 1.438 1.00 92.00 67 PHE A CA 1
ATOM 548 C C . PHE A 1 67 ? -0.395 -4.614 1.552 1.00 92.00 67 PHE A C 1
ATOM 550 O O . PHE A 1 67 ? -0.976 -5.580 2.035 1.00 92.00 67 PHE A O 1
ATOM 557 N N . ALA A 1 68 ? -1.046 -3.543 1.096 1.00 91.75 68 ALA A N 1
ATOM 558 C CA . ALA A 1 68 ? -2.501 -3.428 0.997 1.00 91.75 68 ALA A CA 1
ATOM 559 C C . ALA A 1 68 ? -2.916 -2.686 -0.281 1.00 91.75 68 ALA A C 1
ATOM 561 O O . ALA A 1 68 ? -2.237 -1.754 -0.722 1.00 91.75 68 ALA A O 1
ATOM 562 N N . LEU A 1 69 ? -4.051 -3.076 -0.864 1.00 89.25 69 LEU A N 1
ATOM 563 C CA . LEU A 1 69 ? -4.627 -2.436 -2.047 1.00 89.25 69 LEU A CA 1
ATOM 564 C C . LEU A 1 69 ? -5.869 -1.633 -1.660 1.00 89.25 69 LEU A C 1
ATOM 566 O O . LEU A 1 69 ? -6.824 -2.175 -1.113 1.00 89.25 69 LEU A O 1
ATOM 570 N N . VAL A 1 70 ? -5.865 -0.340 -1.976 1.00 87.25 70 VAL A N 1
ATOM 571 C CA . VAL A 1 70 ? -6.906 0.602 -1.555 1.00 87.25 70 VAL A CA 1
ATOM 572 C C . VAL A 1 70 ? -7.464 1.351 -2.773 1.00 87.25 70 VAL A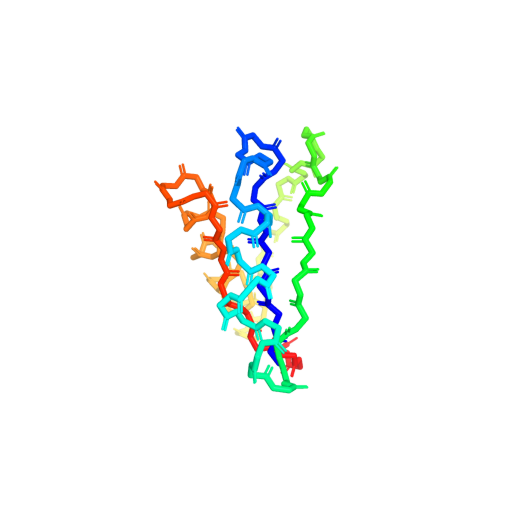 C 1
ATOM 574 O O . VAL A 1 70 ? -6.693 1.842 -3.609 1.00 87.25 70 VAL A O 1
ATOM 577 N N . PRO A 1 71 ? -8.793 1.465 -2.935 1.00 83.75 71 PRO A N 1
ATOM 578 C CA . PRO A 1 71 ? -9.375 2.335 -3.953 1.00 83.75 71 PRO A CA 1
ATOM 579 C C . PRO A 1 71 ? -9.028 3.810 -3.675 1.00 83.75 71 PRO A C 1
ATOM 581 O O . PRO A 1 71 ? -8.910 4.229 -2.526 1.00 83.75 71 PRO A O 1
ATOM 584 N N . ARG A 1 72 ? -8.841 4.612 -4.735 1.00 70.06 72 ARG A N 1
ATOM 585 C CA . ARG A 1 72 ? -8.699 6.074 -4.597 1.00 70.06 72 ARG A CA 1
ATOM 586 C C . ARG A 1 72 ? -10.110 6.662 -4.533 1.00 70.06 72 ARG A C 1
ATOM 588 O O . ARG A 1 72 ? -10.839 6.496 -5.502 1.00 70.06 72 ARG A O 1
ATOM 595 N N . GLY A 1 73 ? -10.468 7.319 -3.430 1.00 63.31 73 GLY A N 1
ATOM 596 C CA . GLY A 1 73 ? -11.798 7.919 -3.234 1.00 63.31 73 GLY A CA 1
ATOM 597 C C . GLY A 1 73 ? -12.725 7.077 -2.356 1.00 63.31 73 GLY A C 1
ATOM 598 O O . GLY A 1 73 ? -13.789 6.663 -2.801 1.00 63.31 73 GLY A O 1
ATOM 599 N N . ALA A 1 74 ? -12.290 6.805 -1.125 1.00 48.03 74 ALA A N 1
ATOM 600 C CA . ALA A 1 74 ? -13.111 6.245 -0.056 1.00 48.03 74 ALA A CA 1
ATOM 601 C C . ALA A 1 74 ? -13.328 7.288 1.036 1.00 48.03 74 ALA A C 1
ATOM 603 O O . ALA A 1 74 ? -12.379 8.071 1.286 1.00 48.03 74 ALA A O 1
#